Protein AF-A0A9D9G580-F1 (afdb_monomer_lite)

Sequence (124 aa):
MNSKNLFVSLFAIAFVATGCASKVGDRQGWSQDWTLHGDVKSVTLTRYNMYDNVGEEASVITYDFNERGDVVKESGNDNGFPMIWENTYKYDSHGNMIESVQENSYSCSKIQNLYVYDSNGKVI

Secondary structure (DSSP, 8-state):
-------EEEEEEE-----S---------BTTTB---S-EEEEEEEEEE--TTS--EEEEEEEEE-TTS-EEEEEEESTT-S-EEEEEEEE-TTS-EEEEEEEETTTTEEEEEE--B-TTS-B-

Structure (mmCIF, N/CA/C/O backbone):
data_AF-A0A9D9G580-F1
#
_entry.id   AF-A0A9D9G580-F1
#
loop_
_atom_site.group_PDB
_atom_site.id
_atom_site.type_symbol
_atom_site.label_atom_id
_atom_site.label_alt_id
_atom_site.label_comp_id
_atom_site.label_asym_id
_atom_site.label_entity_id
_atom_site.label_seq_id
_atom_site.pdbx_PDB_ins_code
_atom_site.Cartn_x
_atom_site.Cartn_y
_atom_site.Cartn_z
_atom_site.occupancy
_atom_site.B_iso_or_equiv
_atom_site.auth_seq_id
_atom_site.auth_comp_id
_atom_site.auth_asym_id
_atom_site.auth_atom_id
_atom_site.pdbx_PDB_model_num
ATOM 1 N N . MET A 1 1 ? 1.685 22.266 -29.410 1.00 35.91 1 MET A N 1
ATOM 2 C CA . MET A 1 1 ? 0.631 21.471 -28.746 1.00 35.91 1 MET A CA 1
ATOM 3 C C . MET A 1 1 ? 0.374 20.260 -29.624 1.00 35.91 1 MET A C 1
ATOM 5 O O . MET A 1 1 ? -0.183 20.438 -30.692 1.00 35.91 1 MET A O 1
ATOM 9 N N . ASN A 1 2 ? 0.862 19.081 -29.240 1.00 34.44 2 ASN A N 1
ATOM 10 C CA . ASN A 1 2 ? 0.518 17.818 -29.897 1.00 34.44 2 ASN A CA 1
ATOM 11 C C . ASN A 1 2 ? 0.093 16.854 -28.792 1.00 34.44 2 ASN A C 1
ATOM 13 O O . ASN A 1 2 ? 0.877 16.567 -27.887 1.00 34.44 2 ASN A O 1
ATOM 17 N N . SER A 1 3 ? -1.167 16.431 -28.832 1.00 41.75 3 SER A N 1
ATOM 18 C CA . SER A 1 3 ? -1.728 15.421 -27.941 1.00 41.75 3 SER A CA 1
ATOM 19 C C . SER A 1 3 ? -1.030 14.091 -28.219 1.00 41.75 3 SER A C 1
ATOM 21 O O . SER A 1 3 ? -1.204 13.505 -29.287 1.00 41.75 3 SER A O 1
ATOM 2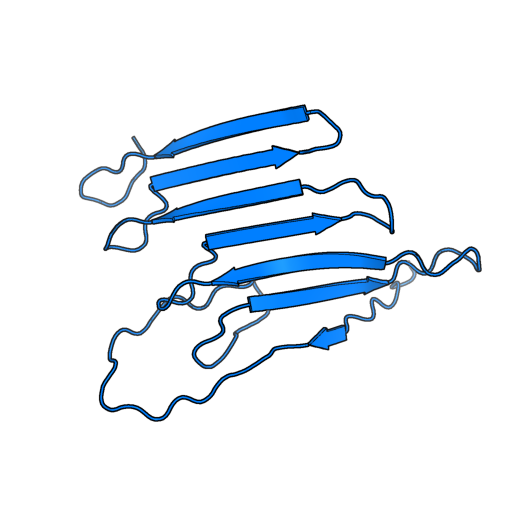3 N N . LYS A 1 4 ? -0.193 13.638 -27.283 1.00 44.47 4 LYS A N 1
ATOM 24 C CA . LYS A 1 4 ? 0.418 12.311 -27.349 1.00 44.47 4 LYS A CA 1
ATOM 25 C C . LYS A 1 4 ? -0.678 11.282 -27.083 1.00 44.47 4 LYS A C 1
ATOM 27 O O . LYS A 1 4 ? -1.277 11.284 -26.011 1.00 44.47 4 LYS A O 1
ATOM 32 N N . ASN A 1 5 ? -0.956 10.448 -28.079 1.00 37.50 5 ASN A N 1
ATOM 33 C CA . ASN A 1 5 ? -1.904 9.348 -27.963 1.00 37.50 5 ASN A CA 1
ATOM 34 C C . ASN A 1 5 ? -1.349 8.321 -26.966 1.00 37.50 5 ASN A C 1
ATOM 36 O O . ASN A 1 5 ? -0.371 7.635 -27.256 1.00 37.50 5 ASN A O 1
ATOM 40 N N . LEU A 1 6 ? -1.961 8.259 -25.785 1.00 41.72 6 LEU A N 1
ATOM 41 C CA . LEU A 1 6 ? -1.699 7.271 -24.745 1.00 41.72 6 LEU A CA 1
ATOM 42 C C . LEU A 1 6 ? -2.569 6.039 -25.030 1.00 41.72 6 LEU A C 1
ATOM 44 O O . LEU A 1 6 ? -3.790 6.117 -24.927 1.00 41.72 6 LEU A O 1
ATOM 48 N N . PHE A 1 7 ? -1.959 4.914 -25.403 1.00 47.22 7 PHE A N 1
ATOM 49 C CA . PHE A 1 7 ? -2.662 3.633 -25.527 1.00 47.22 7 PHE A CA 1
ATOM 50 C C . PHE A 1 7 ? -2.516 2.855 -24.211 1.00 47.22 7 PHE A C 1
ATOM 52 O O . PHE A 1 7 ? -1.403 2.527 -23.802 1.00 47.22 7 PHE A O 1
ATOM 59 N N . VAL A 1 8 ? -3.637 2.582 -23.537 1.00 45.56 8 VAL A N 1
ATOM 60 C CA . VAL A 1 8 ? -3.705 1.795 -22.293 1.00 45.56 8 VAL A CA 1
ATOM 61 C C . VAL A 1 8 ? -4.366 0.458 -22.619 1.00 45.56 8 VAL A C 1
ATOM 63 O O . VAL A 1 8 ? -5.486 0.439 -23.124 1.00 45.56 8 VAL A O 1
ATOM 66 N N . SER A 1 9 ? -3.681 -0.654 -22.348 1.00 43.88 9 SER A N 1
ATOM 67 C CA . SER A 1 9 ? -4.257 -2.003 -22.440 1.00 43.88 9 SER A CA 1
ATOM 68 C C . SER A 1 9 ? -4.630 -2.490 -21.036 1.00 43.88 9 SER A C 1
ATOM 70 O O . SER A 1 9 ? -3.820 -2.373 -20.115 1.00 43.88 9 SER A O 1
ATOM 72 N N . LEU A 1 10 ? -5.858 -2.993 -20.864 1.00 47.31 10 LEU A N 1
ATOM 73 C CA . LEU A 1 10 ? -6.438 -3.409 -19.581 1.00 47.31 10 LEU A CA 1
ATOM 74 C C . LEU A 1 10 ? -6.771 -4.905 -19.623 1.00 47.31 10 LEU A C 1
ATOM 76 O O . LEU A 1 10 ? -7.679 -5.315 -20.345 1.00 47.31 10 LEU A O 1
ATOM 80 N N . PHE A 1 11 ? -6.081 -5.713 -18.818 1.00 51.88 11 PHE A N 1
ATOM 81 C CA . PHE A 1 11 ? -6.470 -7.099 -18.553 1.00 51.88 11 PHE A CA 1
ATOM 82 C C . PHE A 1 11 ? -7.042 -7.187 -17.135 1.00 51.88 11 PHE A C 1
ATOM 84 O O . PHE A 1 11 ? -6.306 -7.115 -16.153 1.00 51.88 11 PHE A O 1
ATOM 91 N N . ALA A 1 12 ? -8.364 -7.332 -17.025 1.00 50.78 12 ALA A N 1
ATOM 92 C CA . ALA A 1 12 ? -9.048 -7.608 -15.763 1.00 50.78 12 ALA A CA 1
ATOM 93 C C . ALA A 1 12 ? -9.446 -9.090 -15.725 1.00 50.78 12 ALA A C 1
ATOM 95 O O . ALA A 1 12 ? -10.175 -9.563 -16.599 1.00 50.78 12 ALA A O 1
ATOM 96 N N . ILE A 1 13 ? -8.968 -9.835 -14.728 1.00 49.59 13 ILE A N 1
ATOM 97 C CA . ILE A 1 13 ? -9.394 -11.221 -14.507 1.00 49.59 13 ILE A CA 1
ATOM 98 C C . ILE A 1 13 ? -10.596 -11.185 -13.560 1.00 49.59 13 ILE A C 1
ATOM 100 O O . ILE A 1 13 ? -10.437 -11.027 -12.352 1.00 49.59 13 ILE A O 1
ATOM 104 N N . ALA A 1 14 ? -11.802 -11.319 -14.113 1.00 45.22 14 ALA A N 1
ATOM 105 C CA . ALA A 1 14 ? -13.033 -11.435 -13.338 1.00 45.22 14 ALA A CA 1
ATOM 106 C C . ALA A 1 14 ? -13.324 -12.914 -13.033 1.00 45.22 14 ALA A C 1
ATOM 108 O O . ALA A 1 14 ? -13.524 -13.712 -13.950 1.00 45.22 14 ALA A O 1
ATOM 109 N N . PHE A 1 15 ? -13.373 -13.286 -11.753 1.00 43.19 15 PHE A N 1
ATOM 110 C CA . PHE A 1 15 ? -13.922 -14.574 -11.332 1.00 43.19 15 PHE A CA 1
ATOM 111 C C . PHE A 1 15 ? -15.383 -14.374 -10.928 1.00 43.19 15 PHE A C 1
ATOM 113 O O . PHE A 1 15 ? -15.670 -13.688 -9.955 1.00 43.19 15 PHE A O 1
ATOM 120 N N . VAL A 1 16 ? -16.314 -14.989 -11.659 1.00 42.47 16 VAL A N 1
ATOM 121 C CA . VAL A 1 16 ? -17.722 -15.055 -11.243 1.00 42.47 16 VAL A CA 1
ATOM 122 C C . VAL A 1 16 ? -17.893 -16.297 -10.377 1.00 42.47 16 VAL A C 1
ATOM 124 O O . VAL A 1 16 ? -18.017 -17.407 -10.892 1.00 42.47 16 VAL A O 1
ATOM 127 N N . ALA A 1 17 ? -17.886 -16.125 -9.058 1.00 42.38 17 ALA A N 1
ATOM 128 C CA . ALA A 1 17 ? -18.319 -17.164 -8.134 1.00 42.38 17 ALA A CA 1
ATOM 129 C C . ALA A 1 17 ? -19.790 -16.914 -7.771 1.00 42.38 17 ALA A C 1
ATOM 131 O O . ALA A 1 17 ? -20.109 -16.028 -6.986 1.00 42.38 17 ALA A O 1
ATOM 132 N N . THR A 1 18 ? -20.716 -17.684 -8.347 1.00 54.69 18 THR A N 1
ATOM 133 C CA . THR A 1 18 ? -22.114 -17.681 -7.896 1.00 54.69 18 THR A CA 1
ATOM 134 C C . THR A 1 18 ? -22.220 -18.431 -6.568 1.00 54.69 18 THR A C 1
ATOM 136 O O . THR A 1 18 ? -22.242 -19.662 -6.550 1.00 54.69 18 THR A O 1
ATOM 139 N N . GLY A 1 19 ? -22.291 -17.687 -5.465 1.00 43.19 19 GLY A N 1
ATOM 140 C CA . GLY A 1 19 ? -22.562 -18.182 -4.115 1.00 43.19 19 GLY A CA 1
ATOM 141 C C . GLY A 1 19 ? -23.465 -17.202 -3.364 1.00 43.19 19 GLY A C 1
ATOM 142 O O . GLY A 1 19 ? -23.269 -15.996 -3.431 1.00 43.19 19 GLY A O 1
ATOM 143 N N . CYS A 1 20 ? -24.511 -17.722 -2.722 1.00 41.59 20 CYS A N 1
ATOM 144 C CA . CYS A 1 20 ? -25.634 -16.969 -2.161 1.00 41.59 20 CYS A CA 1
ATOM 145 C C . CYS A 1 20 ? -25.242 -15.875 -1.143 1.00 41.59 20 CYS A C 1
ATOM 147 O O . CYS A 1 20 ? -24.584 -16.157 -0.148 1.00 41.59 20 CYS A O 1
ATOM 149 N N . ALA A 1 21 ? -25.814 -14.686 -1.368 1.00 52.84 21 ALA A N 1
ATOM 150 C CA . ALA A 1 21 ? -25.968 -13.532 -0.476 1.00 52.84 21 ALA A CA 1
ATOM 151 C C . ALA A 1 21 ? -24.689 -12.864 0.073 1.00 52.84 21 ALA A C 1
ATOM 153 O O . ALA A 1 21 ? -24.298 -13.090 1.213 1.00 52.84 21 ALA A O 1
ATOM 154 N N . SER A 1 22 ? -24.157 -11.884 -0.663 1.00 41.28 22 SER A N 1
ATOM 155 C CA . SER A 1 22 ? -23.287 -10.838 -0.109 1.00 41.28 22 SER A CA 1
ATOM 156 C C . SER A 1 22 ? -23.904 -9.456 -0.361 1.00 41.28 22 SER A C 1
ATOM 158 O O . SER A 1 22 ? -23.933 -8.943 -1.475 1.00 41.28 22 SER A O 1
ATOM 160 N N . LYS A 1 23 ? -24.453 -8.840 0.691 1.00 53.72 23 LYS A N 1
ATOM 161 C CA . LYS A 1 23 ? -24.750 -7.401 0.709 1.00 53.72 23 LYS A CA 1
ATOM 162 C C . LYS A 1 23 ? -23.751 -6.702 1.626 1.00 53.72 23 LYS A C 1
ATOM 164 O O . LYS A 1 23 ? -23.976 -6.651 2.829 1.00 53.72 23 LYS A O 1
ATOM 169 N N . VAL A 1 24 ? -22.720 -6.114 1.023 1.00 43.75 24 VAL A N 1
ATOM 170 C CA . VAL A 1 24 ? -22.125 -4.827 1.418 1.00 43.75 24 VAL A CA 1
ATOM 171 C C . VAL A 1 24 ? -21.809 -4.101 0.106 1.00 43.75 24 VAL A C 1
ATOM 173 O O . VAL A 1 24 ? -21.089 -4.642 -0.722 1.00 43.75 24 VAL A O 1
ATOM 176 N N . GLY A 1 25 ? -22.412 -2.934 -0.126 1.00 55.09 25 GLY A N 1
ATOM 177 C CA . GLY A 1 25 ? -22.117 -2.076 -1.281 1.00 55.09 25 GLY A CA 1
ATOM 178 C C . GLY A 1 25 ? -21.342 -0.825 -0.850 1.00 55.09 25 GLY A C 1
ATOM 179 O 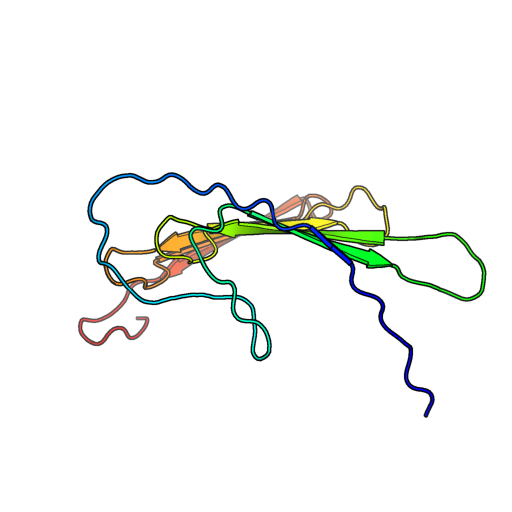O . GLY A 1 25 ? -21.612 -0.317 0.237 1.00 55.09 25 GLY A O 1
ATOM 180 N N . ASP A 1 26 ? -20.437 -0.370 -1.731 1.00 54.12 26 ASP A N 1
ATOM 181 C CA . ASP A 1 26 ? -19.466 0.756 -1.676 1.00 54.12 26 ASP A CA 1
ATOM 182 C C . ASP A 1 26 ? -18.196 0.509 -0.808 1.00 54.12 26 ASP A C 1
ATOM 184 O O . ASP A 1 26 ? -18.291 0.180 0.375 1.00 54.12 26 ASP A O 1
ATOM 188 N N . ARG A 1 27 ? -16.943 0.617 -1.306 1.00 52.44 27 ARG A N 1
ATOM 189 C CA . ARG A 1 27 ? -16.322 1.483 -2.338 1.00 52.44 27 ARG A CA 1
ATOM 190 C C . ARG A 1 27 ? -15.754 0.710 -3.542 1.00 52.44 27 ARG A C 1
ATOM 192 O O . ARG A 1 27 ? -15.044 -0.268 -3.379 1.00 52.44 27 ARG A O 1
ATOM 199 N N . GLN A 1 28 ? -15.929 1.250 -4.748 1.00 56.56 28 GLN A N 1
ATOM 200 C CA . GLN A 1 28 ? -15.194 0.820 -5.945 1.00 56.56 28 GLN A CA 1
ATOM 201 C C . GLN A 1 28 ? -14.165 1.891 -6.293 1.00 56.56 28 GLN A C 1
ATOM 203 O O . GLN A 1 28 ? -14.543 3.003 -6.656 1.00 56.56 28 GLN A O 1
ATOM 208 N N . GLY A 1 29 ? -12.874 1.612 -6.129 1.00 47.53 29 GLY A N 1
ATOM 209 C CA . GLY A 1 29 ? -11.846 2.627 -6.345 1.00 47.53 29 GLY A CA 1
ATOM 210 C C . GLY A 1 29 ? -10.871 2.302 -7.466 1.00 47.53 29 GLY A C 1
ATOM 211 O O . GLY A 1 29 ? -9.987 1.485 -7.255 1.00 47.53 29 GLY A O 1
ATOM 212 N N . TRP A 1 30 ? -10.924 3.059 -8.574 1.00 47.31 30 TRP A N 1
ATOM 213 C CA . TRP A 1 30 ? -9.708 3.501 -9.271 1.00 47.31 30 TRP A CA 1
ATOM 214 C C . TRP A 1 30 ? -9.854 4.871 -9.979 1.00 47.31 30 TRP A C 1
ATOM 216 O O . TRP A 1 30 ? -10.222 4.941 -11.143 1.00 47.31 30 TRP A O 1
ATOM 226 N N . SER A 1 31 ? -9.428 5.961 -9.315 1.00 51.34 31 SER A N 1
ATOM 227 C CA . SER A 1 31 ? -9.281 7.346 -9.844 1.00 51.34 31 SER A CA 1
ATOM 228 C C . SER A 1 31 ? -10.531 7.973 -10.511 1.00 51.34 31 SER A C 1
ATOM 230 O O . SER A 1 31 ? -11.533 7.304 -10.713 1.00 51.34 31 SER A O 1
ATOM 232 N N . GLN A 1 32 ? -10.517 9.287 -10.784 1.00 50.00 32 GLN A N 1
ATOM 233 C CA . GLN A 1 32 ? -11.711 10.098 -11.123 1.00 50.00 32 GLN A CA 1
ATOM 234 C C . GLN A 1 32 ? -12.542 9.624 -12.338 1.00 50.00 32 GLN A C 1
ATOM 236 O O . GLN A 1 32 ? -13.684 10.060 -12.459 1.00 50.00 32 GLN A O 1
ATOM 241 N N . ASP A 1 33 ? -12.033 8.708 -13.170 1.00 52.56 33 ASP A N 1
ATOM 242 C CA . ASP A 1 33 ? -12.635 8.391 -14.473 1.00 52.56 33 ASP A CA 1
ATOM 243 C C . ASP A 1 33 ? -13.036 6.914 -14.688 1.00 52.56 33 ASP A C 1
ATOM 245 O O . ASP A 1 33 ? -13.669 6.615 -15.702 1.00 52.56 33 ASP A O 1
ATOM 249 N N . TRP A 1 34 ? -12.723 5.979 -13.773 1.00 60.41 34 TRP A N 1
ATOM 250 C CA . TRP A 1 34 ? -12.993 4.542 -13.982 1.00 60.41 34 TRP A CA 1
ATOM 251 C C . TRP A 1 34 ? -13.775 3.900 -12.831 1.00 60.41 34 TRP A C 1
ATOM 253 O O . TRP A 1 34 ? -13.430 4.028 -11.659 1.00 60.41 34 TRP A O 1
ATOM 263 N N . THR A 1 35 ? -14.825 3.150 -13.175 1.00 68.88 35 THR A N 1
ATOM 264 C CA . THR A 1 35 ? -15.592 2.311 -12.241 1.00 68.88 35 THR A CA 1
ATOM 265 C C . THR A 1 35 ? -15.403 0.843 -12.618 1.00 68.88 35 THR A C 1
ATOM 267 O O . THR A 1 35 ? -15.649 0.458 -13.760 1.00 68.88 35 THR A O 1
ATOM 270 N N . LEU A 1 36 ? -14.943 0.023 -11.669 1.00 74.50 36 LEU A N 1
ATOM 271 C CA . LEU A 1 36 ? -14.756 -1.418 -11.849 1.00 74.50 36 LEU A CA 1
ATOM 272 C C . LEU A 1 36 ? -15.968 -2.167 -11.296 1.00 74.50 36 LEU A C 1
ATOM 274 O O . LEU A 1 36 ? -16.238 -2.091 -10.105 1.00 74.50 36 LEU A O 1
ATOM 278 N N . HIS A 1 37 ? -16.677 -2.917 -12.136 1.00 73.19 37 HIS A N 1
ATOM 279 C CA . HIS A 1 37 ? -17.852 -3.678 -11.710 1.00 73.19 37 HIS A CA 1
ATOM 280 C C . HIS A 1 37 ? -17.509 -5.126 -11.324 1.00 73.19 37 HIS A C 1
ATOM 282 O O . HIS A 1 37 ? -16.740 -5.791 -12.016 1.00 73.19 37 HIS A O 1
ATOM 288 N N . GLY A 1 38 ? -18.163 -5.629 -10.271 1.00 76.62 38 GLY A N 1
ATOM 289 C CA . GLY A 1 38 ? -17.994 -6.992 -9.753 1.00 76.62 38 GLY A CA 1
ATOM 290 C C . GLY A 1 38 ? -16.876 -7.127 -8.715 1.00 76.62 38 GLY A C 1
ATOM 291 O O . GLY A 1 38 ? -16.236 -6.144 -8.343 1.00 76.62 38 GLY A O 1
ATOM 292 N N . ASP A 1 39 ? -16.653 -8.359 -8.258 1.00 81.38 39 ASP A N 1
ATOM 293 C CA . ASP A 1 39 ? -15.622 -8.689 -7.270 1.00 81.38 39 ASP A CA 1
ATOM 294 C C . ASP A 1 39 ? -14.258 -8.796 -7.970 1.00 81.38 39 ASP A C 1
ATOM 296 O O . ASP A 1 39 ? -13.822 -9.862 -8.417 1.00 81.38 39 ASP A O 1
ATOM 300 N N . VAL A 1 40 ? -13.598 -7.651 -8.141 1.00 83.50 40 VAL A N 1
ATOM 301 C CA . VAL A 1 40 ? -12.283 -7.572 -8.782 1.00 83.50 40 VAL A CA 1
ATOM 302 C C . VAL A 1 40 ? -11.203 -7.833 -7.747 1.00 83.50 40 VAL A C 1
ATOM 304 O O . VAL A 1 40 ? -11.087 -7.098 -6.779 1.00 83.50 40 VAL A O 1
ATOM 307 N N . LYS A 1 41 ? -10.378 -8.859 -7.964 1.00 87.69 41 LYS A N 1
ATOM 308 C CA . LYS A 1 41 ? -9.255 -9.170 -7.068 1.00 87.69 41 LYS A CA 1
ATOM 309 C C . LYS A 1 41 ? -8.007 -8.354 -7.384 1.00 87.69 41 LYS A C 1
ATOM 311 O O . LYS A 1 41 ? -7.299 -7.943 -6.471 1.00 87.69 41 LYS A O 1
ATOM 316 N N . SER A 1 42 ? -7.707 -8.184 -8.669 1.00 88.56 42 SER A N 1
ATOM 317 C CA . SER A 1 42 ? -6.481 -7.537 -9.122 1.00 88.56 42 SER A CA 1
ATOM 318 C C . SER A 1 42 ? -6.649 -6.947 -10.517 1.00 88.56 42 SER A C 1
ATOM 320 O O . SER A 1 42 ? -7.391 -7.493 -11.341 1.00 88.56 42 SER A O 1
ATOM 322 N N . VAL A 1 43 ? -5.955 -5.845 -10.783 1.00 87.75 43 VAL A N 1
ATOM 323 C CA . VAL A 1 43 ? -5.875 -5.213 -12.100 1.00 87.75 43 VAL A CA 1
ATOM 324 C C . VAL A 1 43 ? -4.431 -4.852 -12.410 1.00 87.75 43 VAL A C 1
ATOM 326 O O . VAL A 1 43 ? -3.784 -4.164 -11.624 1.00 87.75 43 VAL A O 1
ATOM 329 N N . THR A 1 44 ? -3.956 -5.250 -13.591 1.00 88.94 44 THR A N 1
ATOM 330 C CA . THR A 1 44 ? -2.632 -4.882 -14.104 1.00 88.94 44 THR A CA 1
ATOM 331 C C . THR A 1 44 ? -2.766 -3.955 -15.308 1.00 88.94 44 THR A C 1
ATOM 333 O O . THR A 1 44 ? -3.452 -4.271 -16.282 1.00 88.94 44 THR A O 1
ATOM 336 N N . LEU A 1 45 ? -2.079 -2.814 -15.248 1.00 85.94 45 LEU A N 1
ATOM 337 C CA . LEU A 1 45 ? -1.944 -1.848 -16.331 1.00 85.94 45 LEU A CA 1
ATOM 338 C C . LEU A 1 45 ? -0.540 -1.866 -16.887 1.00 85.94 45 LEU A C 1
ATOM 340 O O . LEU A 1 45 ? 0.425 -1.670 -16.156 1.00 85.94 45 LEU A O 1
ATOM 344 N N . THR A 1 46 ? -0.459 -1.987 -18.203 1.00 84.62 46 THR A N 1
ATOM 345 C CA . THR A 1 46 ? 0.776 -1.810 -18.956 1.00 84.62 46 THR A CA 1
ATOM 346 C C . THR A 1 46 ? 0.669 -0.509 -19.739 1.00 84.62 46 THR A C 1
ATOM 348 O O . THR A 1 46 ? -0.224 -0.348 -20.574 1.00 84.62 46 THR A O 1
ATOM 351 N N . ARG A 1 47 ? 1.557 0.443 -19.452 1.00 77.88 47 ARG A N 1
ATOM 352 C CA . ARG A 1 47 ? 1.658 1.710 -20.181 1.00 77.88 47 ARG A CA 1
ATOM 353 C C . ARG A 1 47 ? 2.897 1.668 -21.053 1.00 77.88 47 ARG A C 1
ATOM 355 O O . ARG A 1 47 ? 4.006 1.555 -20.544 1.00 77.88 47 ARG A O 1
ATOM 362 N N . TYR A 1 48 ? 2.694 1.781 -22.355 1.00 77.62 48 TYR A N 1
ATOM 363 C CA . TYR A 1 48 ? 3.774 1.788 -23.331 1.00 77.62 48 TYR A CA 1
ATOM 364 C C . TYR A 1 48 ? 4.266 3.217 -23.547 1.00 77.62 48 TYR A C 1
ATOM 366 O O . TYR A 1 48 ? 3.497 4.094 -23.950 1.00 77.62 48 TYR A O 1
ATOM 374 N N . ASN A 1 49 ? 5.551 3.449 -23.295 1.00 70.38 49 ASN A N 1
ATOM 375 C CA . ASN A 1 49 ? 6.214 4.702 -23.612 1.00 70.38 49 ASN A CA 1
ATOM 376 C C . ASN A 1 49 ? 6.843 4.602 -25.001 1.00 70.38 49 ASN A C 1
ATOM 378 O O . ASN A 1 49 ? 7.888 3.993 -25.195 1.00 70.38 49 ASN A O 1
ATOM 382 N N . MET A 1 50 ? 6.191 5.225 -25.980 1.00 66.62 50 MET A N 1
ATOM 383 C CA . MET A 1 50 ? 6.711 5.340 -27.340 1.00 66.62 50 MET A CA 1
ATOM 384 C C . MET A 1 50 ? 7.565 6.613 -27.441 1.00 66.62 50 MET A C 1
ATOM 386 O O . MET A 1 50 ? 7.048 7.685 -27.761 1.00 66.62 50 MET A O 1
ATOM 390 N N . TYR A 1 51 ? 8.859 6.518 -27.128 1.00 62.28 51 TYR A N 1
ATOM 391 C CA . TYR A 1 51 ? 9.832 7.567 -27.456 1.00 62.28 51 TYR A CA 1
ATOM 392 C C . TYR A 1 51 ? 10.497 7.254 -28.805 1.00 62.28 51 TYR A C 1
ATOM 394 O O . TYR A 1 51 ? 11.052 6.175 -28.980 1.00 62.28 51 TYR A O 1
ATOM 402 N N . ASP A 1 52 ? 10.393 8.197 -29.749 1.00 53.78 52 ASP A N 1
ATOM 403 C CA . ASP A 1 52 ? 11.015 8.302 -31.086 1.00 53.78 52 ASP A CA 1
ATOM 404 C C . ASP A 1 52 ? 11.894 7.121 -31.578 1.00 53.78 52 ASP A C 1
ATOM 406 O O . ASP A 1 52 ? 13.062 7.293 -31.925 1.00 53.78 52 ASP A O 1
ATOM 410 N N . ASN A 1 53 ? 11.294 5.932 -31.726 1.00 55.66 53 ASN A N 1
ATOM 411 C CA . ASN A 1 53 ? 11.880 4.718 -32.319 1.00 55.66 53 ASN A CA 1
ATOM 412 C C . ASN A 1 53 ? 13.005 4.018 -31.526 1.00 55.66 53 ASN A C 1
ATOM 414 O O . ASN A 1 53 ? 13.767 3.249 -32.115 1.00 55.66 53 ASN A O 1
ATOM 418 N N . VAL A 1 54 ? 13.105 4.218 -30.208 1.00 54.72 54 VAL A N 1
ATOM 419 C CA . VAL A 1 54 ? 14.079 3.508 -29.357 1.00 54.72 54 VAL A CA 1
ATOM 420 C C . VAL A 1 54 ? 13.341 2.641 -28.338 1.00 54.72 54 VAL A C 1
ATOM 422 O O . VAL A 1 54 ? 13.104 3.075 -27.223 1.00 54.72 54 VAL A O 1
ATOM 425 N N . GLY A 1 55 ? 12.999 1.411 -28.737 1.00 57.50 55 GLY A N 1
ATOM 426 C CA . GLY A 1 55 ? 12.522 0.347 -27.841 1.00 57.50 55 GLY A CA 1
ATOM 427 C C . GLY A 1 55 ? 11.130 0.553 -27.223 1.00 57.50 55 GLY A C 1
ATOM 428 O O . GLY A 1 55 ? 10.718 1.656 -26.885 1.00 57.50 55 GLY A O 1
ATOM 429 N N . GLU A 1 56 ? 10.377 -0.536 -27.064 1.00 63.84 56 GLU A N 1
ATOM 430 C CA . GLU A 1 56 ? 9.139 -0.524 -26.278 1.00 63.84 56 GLU A CA 1
ATOM 431 C C . GLU A 1 56 ? 9.491 -0.616 -24.788 1.00 63.84 56 GLU A C 1
ATOM 433 O O . GLU A 1 56 ? 9.702 -1.704 -24.256 1.00 63.84 56 GLU A O 1
ATOM 438 N N . GLU A 1 57 ? 9.567 0.522 -24.098 1.00 67.62 57 GLU A N 1
ATOM 439 C CA . GLU A 1 57 ? 9.611 0.533 -22.635 1.00 67.62 57 GLU A CA 1
ATOM 440 C C . GLU A 1 57 ? 8.182 0.578 -22.094 1.00 67.62 57 GLU A C 1
ATOM 442 O O . GLU A 1 57 ? 7.422 1.514 -22.356 1.00 67.62 57 GLU A O 1
ATOM 447 N N . ALA A 1 58 ? 7.806 -0.448 -21.333 1.00 76.81 58 ALA A N 1
ATOM 448 C CA . ALA A 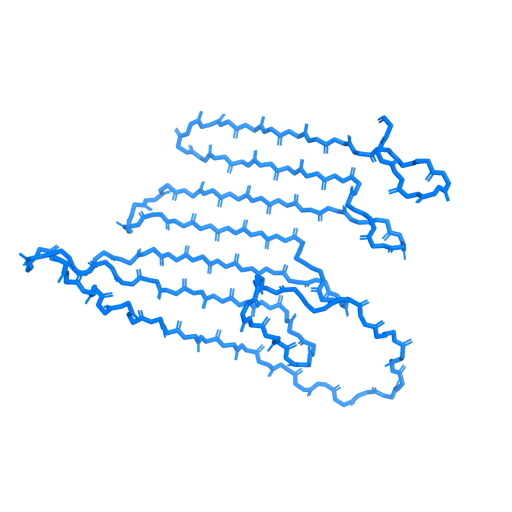1 58 ? 6.523 -0.498 -20.655 1.00 76.81 58 ALA A CA 1
ATOM 449 C C . ALA A 1 58 ? 6.706 -0.272 -19.151 1.00 76.81 58 ALA A C 1
ATOM 451 O O . ALA A 1 58 ? 7.562 -0.904 -18.530 1.00 76.81 58 ALA A O 1
ATOM 452 N N . SER A 1 59 ? 5.890 0.600 -18.559 1.00 82.25 59 SER A N 1
ATOM 453 C CA . SER A 1 59 ? 5.660 0.577 -17.114 1.00 82.25 59 SER A CA 1
ATOM 454 C C . SER A 1 59 ? 4.475 -0.324 -16.810 1.00 82.25 59 SER A C 1
ATOM 456 O O . SER A 1 59 ? 3.451 -0.296 -17.502 1.00 82.25 59 SER A O 1
ATOM 458 N N . VAL A 1 60 ? 4.625 -1.154 -15.786 1.00 86.12 60 VAL A N 1
ATOM 459 C CA . VAL A 1 60 ? 3.574 -2.045 -15.305 1.00 86.12 60 VAL A CA 1
ATOM 460 C C . VAL A 1 60 ? 3.173 -1.594 -13.918 1.00 86.12 60 VAL A C 1
ATOM 462 O O . VAL A 1 60 ? 4.030 -1.401 -13.063 1.00 86.12 60 VAL A O 1
ATOM 465 N N . ILE A 1 61 ? 1.872 -1.450 -13.688 1.00 87.00 61 ILE A N 1
ATOM 466 C CA . ILE A 1 61 ? 1.316 -1.191 -12.363 1.00 87.00 61 ILE A CA 1
ATOM 467 C C . ILE A 1 61 ? 0.234 -2.221 -12.082 1.00 87.00 61 ILE A C 1
ATOM 469 O O . ILE A 1 61 ? -0.633 -2.444 -12.921 1.00 87.00 61 ILE A O 1
ATOM 473 N N . THR A 1 62 ? 0.277 -2.836 -10.908 1.00 90.12 62 THR A N 1
ATOM 474 C CA . THR A 1 62 ? -0.733 -3.779 -10.430 1.00 90.12 62 THR A CA 1
ATOM 475 C C . THR A 1 62 ? -1.386 -3.246 -9.166 1.00 90.12 62 THR A C 1
ATOM 477 O O . THR A 1 62 ? -0.690 -2.762 -8.276 1.00 90.12 62 THR A O 1
ATOM 480 N N . TYR A 1 63 ? -2.707 -3.369 -9.095 1.00 90.50 63 TYR A N 1
ATOM 481 C CA . TYR A 1 63 ? -3.536 -3.034 -7.943 1.00 90.50 63 TYR A CA 1
ATOM 482 C C . TYR A 1 63 ? -4.242 -4.293 -7.471 1.00 90.50 63 TYR A C 1
ATOM 484 O O . TYR A 1 63 ? -4.917 -4.928 -8.276 1.00 90.50 63 TYR A O 1
ATOM 492 N N . ASP A 1 64 ? -4.129 -4.621 -6.189 1.00 92.19 64 ASP A N 1
ATOM 493 C CA . ASP A 1 64 ? -4.891 -5.692 -5.555 1.00 92.19 64 ASP A CA 1
ATOM 494 C C . ASP A 1 64 ? -5.948 -5.100 -4.626 1.00 92.19 64 ASP A C 1
ATOM 496 O O . ASP A 1 64 ? -5.685 -4.140 -3.893 1.00 92.19 64 ASP A O 1
ATOM 500 N N . PHE A 1 65 ? -7.132 -5.705 -4.625 1.00 88.44 65 PHE A N 1
ATOM 501 C CA . PHE A 1 65 ? -8.300 -5.218 -3.900 1.00 88.44 65 PHE A CA 1
ATOM 502 C C . PHE A 1 65 ? -8.753 -6.219 -2.836 1.00 88.44 65 PHE A C 1
ATOM 504 O O . PHE A 1 65 ? -8.599 -7.434 -2.986 1.00 88.44 65 PHE A O 1
ATOM 511 N N . ASN A 1 66 ? -9.336 -5.708 -1.752 1.00 89.38 66 ASN A N 1
ATOM 512 C CA . ASN A 1 66 ? -10.0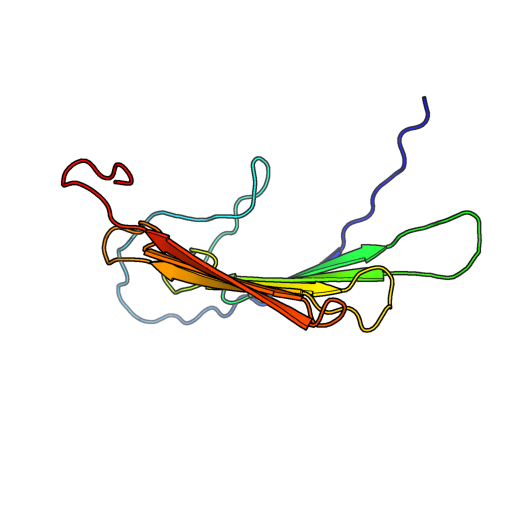82 -6.534 -0.804 1.00 89.38 66 ASN A CA 1
ATOM 513 C C . ASN A 1 66 ? -11.514 -6.816 -1.301 1.00 89.38 66 ASN A C 1
ATOM 515 O O . ASN A 1 66 ? -11.966 -6.267 -2.301 1.00 89.38 66 ASN A O 1
ATOM 519 N N . GLU A 1 67 ? -12.262 -7.629 -0.551 1.00 87.31 67 GLU A N 1
ATOM 520 C CA . GLU A 1 67 ? -13.667 -7.969 -0.850 1.00 87.31 67 GLU A CA 1
ATOM 521 C C . GLU A 1 67 ? -14.615 -6.756 -0.858 1.00 87.31 67 GLU A C 1
ATOM 523 O O . GLU A 1 67 ? -15.709 -6.833 -1.405 1.00 87.31 67 GLU A O 1
ATOM 528 N N . ARG A 1 68 ? -14.211 -5.631 -0.253 1.00 83.25 68 ARG A N 1
ATOM 529 C CA . ARG A 1 68 ? -14.973 -4.375 -0.272 1.00 83.25 68 ARG A CA 1
ATOM 530 C C . ARG A 1 68 ? -14.650 -3.498 -1.482 1.00 83.25 68 ARG A C 1
ATOM 532 O O . ARG A 1 68 ? -15.337 -2.498 -1.656 1.00 83.25 68 ARG A O 1
ATOM 539 N N . GLY A 1 69 ? -13.638 -3.853 -2.279 1.00 84.50 69 GLY A N 1
ATOM 540 C CA . GLY A 1 69 ? -13.159 -3.075 -3.423 1.00 84.50 69 GLY A CA 1
ATOM 541 C C . GLY A 1 69 ? -12.146 -1.975 -3.081 1.00 84.50 69 GLY A C 1
ATOM 542 O O . GLY A 1 69 ? -11.822 -1.162 -3.949 1.00 84.50 69 GLY A O 1
ATOM 543 N N . ASP A 1 70 ? -11.619 -1.934 -1.851 1.00 87.06 70 ASP A N 1
ATOM 544 C CA . ASP A 1 70 ? -10.522 -1.025 -1.496 1.00 87.06 70 ASP A CA 1
ATOM 545 C C . ASP A 1 70 ? -9.175 -1.614 -1.945 1.00 87.06 70 ASP A C 1
ATOM 547 O O . ASP A 1 70 ? -8.929 -2.813 -1.780 1.00 87.06 70 ASP A O 1
ATOM 551 N N . VAL A 1 71 ? -8.275 -0.768 -2.455 1.00 91.56 71 VAL A N 1
ATOM 552 C CA . VAL A 1 71 ? -6.900 -1.162 -2.803 1.00 91.56 71 VAL A CA 1
ATOM 553 C C . VAL A 1 71 ? -6.144 -1.533 -1.531 1.00 91.56 71 VAL A C 1
ATOM 555 O O . VAL A 1 71 ? -5.959 -0.697 -0.657 1.00 91.56 71 VAL A O 1
ATOM 558 N N . VAL A 1 72 ? -5.663 -2.768 -1.427 1.00 95.25 72 VAL A N 1
ATOM 559 C CA . VAL A 1 72 ? -4.828 -3.232 -0.301 1.00 95.25 72 VAL A CA 1
ATOM 560 C C . VAL A 1 72 ? -3.350 -3.277 -0.644 1.00 95.25 72 VAL A C 1
ATOM 562 O O . VAL A 1 72 ? -2.505 -3.289 0.253 1.00 95.25 72 VAL A O 1
ATOM 565 N N . LYS A 1 73 ? -3.036 -3.286 -1.939 1.00 95.44 73 LYS A N 1
ATOM 566 C CA . LYS A 1 73 ? -1.675 -3.240 -2.445 1.00 95.44 73 LYS A CA 1
ATOM 567 C C . LYS A 1 73 ? -1.648 -2.579 -3.812 1.00 95.44 73 LYS A C 1
ATOM 569 O O . LYS A 1 73 ? -2.492 -2.863 -4.657 1.00 95.44 73 LYS A O 1
ATOM 574 N N . GLU A 1 74 ? -0.647 -1.746 -4.035 1.00 92.62 74 GLU A N 1
ATOM 575 C CA . GLU A 1 74 ? -0.237 -1.337 -5.372 1.00 92.62 74 GLU A CA 1
ATOM 576 C C . GLU A 1 74 ? 1.256 -1.596 -5.541 1.00 92.62 74 GLU A C 1
ATOM 578 O O . GLU A 1 74 ? 2.041 -1.464 -4.605 1.00 92.62 74 GLU A O 1
ATOM 583 N N . SER A 1 75 ? 1.657 -2.010 -6.731 1.00 91.81 75 SER A N 1
ATOM 584 C CA . SER A 1 75 ? 3.067 -2.207 -7.050 1.00 91.81 75 SER A CA 1
ATOM 585 C C . SER A 1 75 ? 3.317 -1.874 -8.499 1.00 91.81 75 SER A C 1
ATOM 587 O O . SER A 1 75 ? 2.429 -2.033 -9.339 1.00 91.81 75 SER A O 1
ATOM 589 N N . GLY A 1 76 ? 4.525 -1.438 -8.814 1.00 89.75 76 GLY A N 1
ATOM 590 C CA . GLY A 1 76 ? 4.853 -1.159 -10.193 1.00 89.75 76 GLY A CA 1
ATOM 591 C C . GLY A 1 76 ? 6.331 -1.072 -10.467 1.00 89.75 76 GLY A C 1
ATOM 592 O O . GLY A 1 76 ? 7.160 -1.036 -9.559 1.00 89.75 76 GLY A O 1
ATOM 593 N N . ASN A 1 77 ? 6.628 -1.048 -11.758 1.00 86.62 77 ASN A N 1
ATOM 594 C CA . ASN A 1 77 ? 7.945 -0.768 -12.286 1.00 86.62 77 ASN A CA 1
ATOM 595 C C . ASN A 1 77 ? 7.881 0.371 -13.298 1.00 86.62 77 ASN A C 1
ATOM 597 O O . ASN A 1 77 ? 6.862 0.598 -13.954 1.00 86.62 77 ASN A O 1
ATOM 601 N N . ASP A 1 78 ? 8.993 1.083 -13.419 1.00 76.44 78 ASP A N 1
ATOM 602 C CA . ASP A 1 78 ? 9.144 2.120 -14.427 1.00 76.44 78 ASP A CA 1
ATOM 603 C C . ASP A 1 78 ? 9.942 1.567 -15.602 1.00 76.44 78 ASP A C 1
ATOM 605 O O . ASP A 1 78 ? 11.052 1.074 -15.425 1.00 76.44 78 ASP A O 1
ATOM 609 N N . ASN A 1 79 ? 9.386 1.696 -16.809 1.00 70.88 79 ASN A N 1
ATOM 610 C CA . ASN A 1 79 ? 10.119 1.628 -18.076 1.00 70.88 79 ASN A CA 1
ATOM 611 C C . ASN A 1 79 ? 11.024 0.395 -18.258 1.00 70.88 79 ASN A C 1
ATOM 613 O O . ASN A 1 79 ? 12.153 0.508 -18.722 1.00 70.88 79 ASN A O 1
ATOM 617 N N . GLY A 1 80 ? 10.558 -0.793 -17.866 1.00 62.16 80 GLY A N 1
ATOM 618 C CA . GLY A 1 80 ? 11.352 -2.023 -17.968 1.00 62.16 80 GLY A CA 1
ATOM 619 C C . GLY A 1 80 ? 12.567 -2.098 -17.029 1.00 62.16 80 GLY A C 1
ATOM 620 O O . GLY A 1 80 ? 13.304 -3.085 -17.073 1.00 62.16 80 GLY A O 1
ATOM 621 N N . PHE A 1 81 ? 12.774 -1.112 -16.151 1.00 66.81 81 PHE A N 1
ATOM 622 C CA . PHE A 1 81 ? 13.768 -1.199 -15.089 1.00 66.81 81 PHE A CA 1
ATOM 623 C C . PHE A 1 81 ? 13.270 -2.131 -13.974 1.00 66.81 81 PHE A C 1
ATOM 625 O O . PHE A 1 81 ? 12.082 -2.146 -13.653 1.00 66.81 81 PHE A O 1
ATOM 632 N N . PRO A 1 82 ? 14.170 -2.866 -13.296 1.00 65.44 82 PRO A N 1
ATOM 633 C CA . PRO A 1 82 ? 13.825 -3.694 -12.139 1.00 65.44 82 PRO A CA 1
ATOM 634 C C . PRO A 1 82 ? 13.496 -2.867 -10.883 1.00 65.44 82 PRO A C 1
ATOM 636 O O . PRO A 1 82 ? 13.354 -3.437 -9.802 1.00 65.44 82 PRO A O 1
ATOM 639 N N . MET A 1 83 ? 13.418 -1.533 -10.994 1.00 68.44 83 MET A N 1
ATOM 640 C CA . MET A 1 83 ? 12.951 -0.679 -9.909 1.00 68.44 83 MET A CA 1
ATOM 641 C C . MET A 1 83 ? 11.499 -1.035 -9.625 1.00 68.44 83 MET A C 1
ATOM 643 O O . MET A 1 83 ? 10.638 -0.853 -10.479 1.00 68.44 83 MET A O 1
ATOM 647 N N . ILE A 1 84 ? 11.261 -1.557 -8.426 1.00 80.94 84 ILE A N 1
ATOM 648 C CA . ILE A 1 84 ? 9.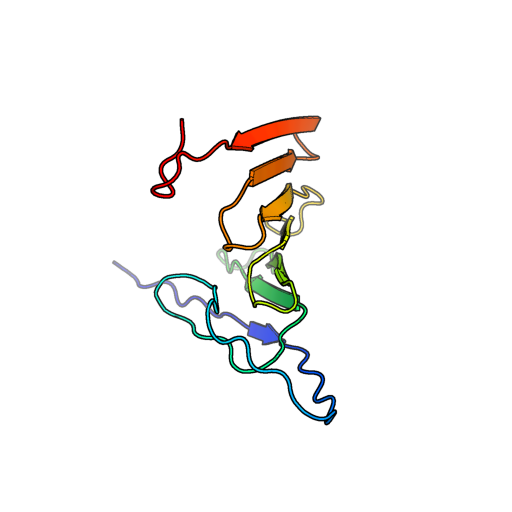942 -1.967 -7.970 1.00 80.94 84 ILE A CA 1
ATOM 649 C C . ILE A 1 84 ? 9.610 -1.101 -6.767 1.00 80.94 84 ILE A C 1
ATOM 651 O O . ILE A 1 84 ? 10.352 -1.067 -5.780 1.00 80.94 84 ILE A O 1
ATOM 655 N N . TRP A 1 85 ? 8.501 -0.386 -6.866 1.00 90.00 85 TRP A N 1
ATOM 656 C CA . TRP A 1 85 ? 7.846 0.176 -5.700 1.00 90.00 85 TRP A CA 1
ATOM 657 C C . TRP A 1 85 ? 6.668 -0.717 -5.324 1.00 90.00 85 TRP A C 1
ATOM 659 O O . TRP A 1 85 ? 6.027 -1.327 -6.183 1.00 90.00 85 TRP A O 1
ATOM 669 N N . GLU A 1 86 ? 6.412 -0.812 -4.029 1.00 94.12 86 GLU A N 1
ATOM 670 C CA . GLU A 1 86 ? 5.294 -1.549 -3.464 1.00 94.12 86 GLU A CA 1
ATOM 671 C C . GLU A 1 86 ? 4.712 -0.743 -2.313 1.00 94.12 86 GLU A C 1
ATOM 673 O O . GLU A 1 86 ? 5.418 -0.392 -1.368 1.00 94.12 86 GLU A O 1
ATOM 678 N N . ASN A 1 87 ? 3.411 -0.490 -2.381 1.00 94.94 87 ASN A N 1
ATOM 679 C CA . ASN A 1 87 ? 2.666 0.122 -1.303 1.00 94.94 87 ASN A CA 1
ATOM 680 C C . ASN A 1 87 ? 1.592 -0.846 -0.814 1.00 94.94 87 ASN A C 1
ATOM 682 O O . ASN A 1 87 ? 0.931 -1.506 -1.613 1.00 94.94 87 ASN A O 1
ATOM 686 N N . THR A 1 88 ? 1.401 -0.924 0.500 1.00 97.19 88 THR A N 1
ATOM 687 C CA . THR A 1 88 ? 0.329 -1.716 1.115 1.00 97.19 88 THR A CA 1
ATOM 688 C C . THR A 1 88 ? -0.511 -0.856 2.042 1.00 97.19 88 THR A C 1
ATOM 690 O O . THR A 1 88 ? -0.012 0.091 2.657 1.00 97.19 88 THR A O 1
ATOM 693 N N . TYR A 1 89 ? -1.793 -1.199 2.143 1.00 96.62 89 TYR A N 1
ATOM 694 C CA . TYR A 1 89 ? -2.782 -0.438 2.896 1.00 96.62 89 TYR A CA 1
ATOM 695 C C . TYR A 1 89 ? -3.617 -1.357 3.774 1.00 96.62 89 TYR A C 1
ATOM 697 O O . TYR A 1 89 ? -4.015 -2.452 3.365 1.00 96.62 89 TYR A O 1
ATOM 705 N N . LYS A 1 90 ? -3.923 -0.891 4.985 1.00 96.69 90 LYS A N 1
ATOM 706 C CA . LYS A 1 90 ? -4.883 -1.547 5.875 1.00 96.69 90 LYS A CA 1
ATOM 707 C C . LYS A 1 90 ? -5.998 -0.591 6.229 1.00 96.69 90 LYS A C 1
ATOM 709 O O . LYS A 1 90 ? -5.769 0.604 6.406 1.00 96.69 90 LYS A O 1
ATOM 714 N N . TYR A 1 91 ? -7.184 -1.155 6.392 1.00 93.75 91 TYR A N 1
ATOM 715 C CA . TYR A 1 91 ? -8.400 -0.415 6.680 1.00 93.75 91 TYR A CA 1
ATOM 716 C C . TYR A 1 91 ? -9.063 -0.945 7.947 1.00 93.75 91 TYR A C 1
ATOM 718 O O . TYR A 1 91 ? -8.950 -2.131 8.263 1.00 93.75 91 TYR A O 1
ATOM 726 N N . ASP A 1 92 ? -9.756 -0.068 8.664 1.00 91.88 92 ASP A N 1
ATOM 727 C CA . ASP A 1 92 ? -10.684 -0.472 9.714 1.00 91.88 92 ASP A CA 1
ATOM 728 C C . ASP A 1 92 ? -11.993 -1.041 9.124 1.00 91.88 92 ASP A C 1
ATOM 730 O O . ASP A 1 92 ? -12.210 -1.077 7.909 1.00 91.88 92 ASP A O 1
ATOM 734 N N . SER A 1 93 ? -12.904 -1.473 9.999 1.00 88.75 93 SER A N 1
ATOM 735 C CA . SER A 1 93 ? -14.220 -1.998 9.608 1.00 88.75 93 SER A CA 1
ATOM 736 C C . SER A 1 93 ? -15.131 -0.971 8.928 1.00 88.75 93 SER A C 1
ATOM 738 O O . SER A 1 93 ? -16.119 -1.360 8.308 1.00 88.75 93 SER A O 1
ATOM 740 N N . HIS A 1 94 ? -14.832 0.323 9.054 1.00 86.88 94 HIS A N 1
ATOM 741 C CA . HIS A 1 94 ? -15.583 1.417 8.438 1.00 86.88 94 HIS A CA 1
ATOM 742 C C . HIS A 1 94 ? -14.980 1.851 7.090 1.00 86.88 94 HIS A C 1
ATOM 744 O O . HIS A 1 94 ? -15.561 2.686 6.399 1.00 86.88 94 HIS A O 1
ATOM 750 N N . GLY A 1 95 ? -13.835 1.285 6.689 1.00 87.06 95 GLY A N 1
ATOM 751 C CA . GLY A 1 95 ? -13.132 1.638 5.456 1.00 87.06 95 GLY A CA 1
ATOM 752 C C . GLY A 1 95 ? -12.223 2.861 5.566 1.00 87.06 95 GLY A C 1
ATOM 753 O O . GLY A 1 95 ? -11.863 3.456 4.543 1.00 87.06 95 GLY A O 1
ATOM 754 N N . ASN A 1 96 ? -11.833 3.251 6.779 1.00 89.81 96 ASN A N 1
ATOM 755 C CA . ASN A 1 96 ? -10.792 4.250 6.999 1.00 89.81 96 ASN A CA 1
ATOM 756 C C . ASN A 1 96 ? -9.421 3.580 6.932 1.00 89.81 96 ASN A C 1
ATOM 758 O O . ASN A 1 96 ? -9.219 2.526 7.532 1.00 89.81 96 ASN A O 1
ATOM 762 N N . MET A 1 97 ? -8.475 4.179 6.210 1.00 93.62 97 MET A N 1
ATOM 763 C CA . MET A 1 97 ? -7.117 3.644 6.093 1.00 93.62 97 MET A CA 1
ATOM 764 C C . MET A 1 97 ? -6.358 3.873 7.397 1.00 93.62 97 MET A C 1
ATOM 766 O O . MET A 1 97 ? -6.035 5.003 7.723 1.00 93.62 97 MET A O 1
ATOM 770 N N . ILE A 1 98 ? -6.035 2.812 8.126 1.00 96.75 98 ILE A N 1
ATOM 771 C CA . ILE A 1 98 ? -5.342 2.886 9.421 1.00 96.75 98 ILE A CA 1
ATOM 772 C C . ILE A 1 98 ? -3.827 2.713 9.304 1.00 96.75 98 ILE A C 1
ATOM 774 O O . ILE A 1 98 ? -3.092 3.069 10.220 1.00 96.75 98 ILE A O 1
ATOM 778 N N . GLU A 1 99 ? -3.345 2.194 8.175 1.00 97.94 99 GLU A N 1
ATOM 779 C CA . GLU A 1 99 ? -1.919 2.005 7.917 1.00 97.94 99 GLU A CA 1
ATOM 780 C C . GLU A 1 99 ? -1.620 2.149 6.423 1.00 97.94 99 GLU A C 1
ATOM 782 O O . GLU A 1 99 ? -2.366 1.627 5.591 1.00 97.94 99 GLU A O 1
ATOM 787 N N . SER A 1 100 ? -0.508 2.813 6.096 1.00 97.25 100 SER A N 1
ATOM 788 C CA . SER A 1 100 ? 0.119 2.752 4.773 1.00 97.25 100 SER A CA 1
ATOM 789 C C . SER A 1 100 ? 1.606 2.439 4.909 1.00 97.25 100 SER A C 1
ATOM 791 O O . SER A 1 100 ? 2.308 3.042 5.722 1.00 97.25 100 SER A O 1
ATOM 793 N N . VAL A 1 101 ? 2.097 1.497 4.110 1.00 97.81 101 VAL A N 1
ATOM 794 C CA . VAL A 1 101 ? 3.525 1.183 3.999 1.00 97.81 101 VAL A CA 1
ATOM 795 C C . VAL A 1 101 ? 3.937 1.421 2.561 1.00 97.81 101 VAL A C 1
ATOM 797 O O . VAL A 1 101 ? 3.285 0.899 1.667 1.00 97.81 101 VAL A O 1
ATOM 800 N N . GLN A 1 102 ? 4.997 2.193 2.353 1.00 95.50 102 GLN A N 1
ATOM 801 C CA . GLN A 1 102 ? 5.597 2.453 1.050 1.00 95.50 102 GLN A CA 1
ATOM 802 C C . GLN A 1 102 ? 7.022 1.922 1.052 1.00 95.50 102 GLN A C 1
ATOM 804 O O . GLN A 1 102 ? 7.831 2.314 1.899 1.00 95.50 102 GLN A O 1
ATOM 809 N N . GLU A 1 103 ? 7.332 1.048 0.108 1.00 94.12 103 GLU A N 1
ATOM 810 C CA . GLU A 1 103 ? 8.651 0.464 -0.077 1.00 94.12 103 GLU A CA 1
ATOM 811 C C . GLU A 1 103 ? 9.144 0.754 -1.490 1.00 94.12 103 GLU A C 1
ATOM 813 O O . GLU A 1 103 ? 8.425 0.601 -2.475 1.00 94.12 103 GLU A O 1
ATOM 818 N N . ASN A 1 104 ? 10.396 1.186 -1.590 1.00 90.31 104 ASN A N 1
ATOM 819 C CA . ASN A 1 104 ? 11.062 1.397 -2.865 1.00 90.31 104 ASN A CA 1
ATOM 820 C C . ASN A 1 104 ? 12.386 0.635 -2.847 1.00 90.31 104 ASN A C 1
ATOM 822 O O . ASN A 1 104 ? 13.278 0.934 -2.046 1.00 90.31 104 ASN A O 1
ATOM 826 N N . SER A 1 105 ? 12.498 -0.370 -3.719 1.00 86.19 105 SER A N 1
ATOM 827 C CA . SER A 1 105 ? 13.664 -1.253 -3.764 1.00 86.19 105 SER A CA 1
ATOM 828 C C . SER A 1 105 ? 14.921 -0.548 -4.271 1.00 86.19 105 SER A C 1
ATOM 830 O O . SER A 1 105 ? 16.025 -0.902 -3.863 1.00 86.19 105 SER A O 1
ATOM 832 N N . TYR A 1 106 ? 14.768 0.480 -5.107 1.00 85.12 106 TYR A N 1
ATOM 833 C CA . TYR A 1 106 ? 15.883 1.234 -5.670 1.00 85.12 106 TYR A CA 1
ATOM 834 C C . TYR A 1 106 ? 16.546 2.137 -4.628 1.00 85.12 106 TYR A C 1
ATOM 836 O O . TYR A 1 106 ? 17.769 2.150 -4.507 1.00 85.12 106 TYR A O 1
ATOM 844 N N . SER A 1 107 ? 15.754 2.855 -3.831 1.00 86.62 107 SER A N 1
ATOM 845 C CA . SER A 1 107 ? 16.271 3.662 -2.719 1.00 86.62 107 SER A CA 1
ATOM 846 C C . SER A 1 107 ? 16.490 2.862 -1.433 1.00 86.62 107 SER A C 1
ATOM 848 O O . SER A 1 107 ? 17.003 3.423 -0.465 1.00 86.62 107 SER A O 1
ATOM 850 N N . CYS A 1 108 ? 16.093 1.583 -1.395 1.00 87.88 108 CYS A N 1
ATOM 851 C CA . CYS A 1 108 ? 16.052 0.763 -0.179 1.00 87.88 108 CYS A CA 1
ATOM 852 C C . CYS A 1 108 ? 15.324 1.488 0.973 1.00 87.88 108 CYS A C 1
ATOM 854 O O . CYS A 1 108 ? 15.725 1.436 2.136 1.00 87.88 108 CYS A O 1
ATOM 856 N N . SER A 1 109 ? 14.274 2.242 0.636 1.00 91.44 109 SER A N 1
ATOM 85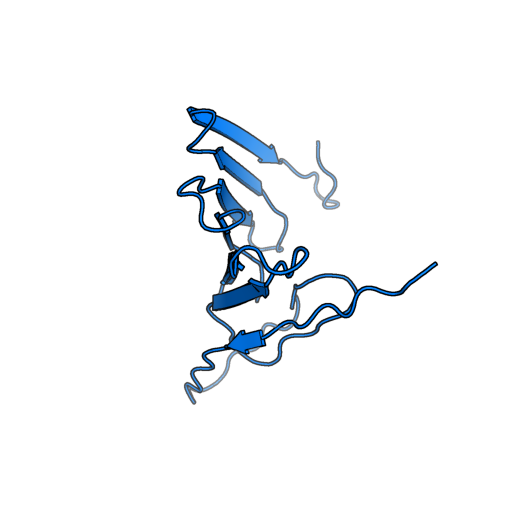7 C CA . SER A 1 109 ? 13.545 3.070 1.595 1.00 91.44 109 SER A CA 1
ATOM 858 C C . SER A 1 109 ? 12.212 2.439 1.941 1.00 91.44 109 SER A C 1
ATOM 860 O O . SER A 1 109 ? 11.476 2.018 1.047 1.00 91.44 109 SER A O 1
ATOM 862 N N . LYS A 1 110 ? 11.877 2.470 3.230 1.00 95.19 110 LYS A N 1
ATOM 863 C CA . LYS A 1 110 ? 10.577 2.076 3.758 1.00 95.19 110 LYS A CA 1
ATOM 864 C C . LYS A 1 110 ? 9.997 3.210 4.589 1.00 95.19 110 LYS A C 1
ATOM 866 O O . LYS A 1 110 ? 10.644 3.689 5.518 1.00 95.19 110 LYS A O 1
ATOM 871 N N . ILE A 1 111 ? 8.779 3.618 4.262 1.00 96.56 111 ILE A N 1
ATOM 872 C CA . ILE A 1 111 ? 8.008 4.610 5.009 1.00 96.56 111 ILE A CA 1
ATOM 873 C C . ILE A 1 111 ? 6.740 3.922 5.496 1.00 96.56 111 ILE A C 1
ATOM 875 O O . ILE A 1 111 ? 6.032 3.308 4.707 1.00 96.56 111 ILE A O 1
ATOM 879 N N . GLN A 1 112 ? 6.446 4.033 6.787 1.00 97.94 112 GLN A N 1
ATOM 880 C CA . GLN A 1 112 ? 5.214 3.524 7.378 1.00 97.94 112 GLN A CA 1
ATOM 881 C C . GLN A 1 112 ? 4.473 4.673 8.052 1.00 97.94 112 GLN A C 1
ATOM 883 O O . GLN A 1 112 ? 5.056 5.399 8.856 1.00 97.94 112 GLN A O 1
ATOM 888 N N . ASN A 1 113 ? 3.189 4.814 7.738 1.00 96.81 113 ASN A N 1
ATOM 889 C CA . ASN A 1 113 ? 2.283 5.745 8.394 1.00 96.81 113 ASN A CA 1
ATOM 890 C C . ASN A 1 113 ? 1.181 4.962 9.100 1.00 96.81 113 ASN A C 1
ATOM 892 O O . ASN A 1 113 ? 0.656 3.990 8.556 1.00 96.81 113 ASN A O 1
ATOM 896 N N . LEU A 1 114 ? 0.815 5.423 10.292 1.00 97.50 114 LEU A N 1
ATOM 897 C CA . LEU A 1 114 ? -0.323 4.934 11.059 1.00 97.50 114 LEU A CA 1
ATOM 898 C C . LEU A 1 114 ? -1.299 6.088 11.235 1.00 97.50 114 LEU A C 1
ATOM 900 O O . LEU A 1 114 ? -0.884 7.202 11.557 1.00 97.50 114 LEU A O 1
ATOM 904 N N . TYR A 1 115 ? -2.580 5.815 11.029 1.00 94.56 115 TYR A N 1
ATOM 905 C CA . TYR A 1 115 ? -3.634 6.813 11.127 1.00 94.56 115 TYR A CA 1
ATOM 906 C C . TYR A 1 115 ? -4.579 6.433 12.254 1.00 94.56 115 TYR A C 1
ATOM 908 O O . TYR A 1 115 ? -5.073 5.306 12.327 1.00 94.56 115 TYR A O 1
ATOM 916 N N . VAL A 1 116 ? -4.838 7.399 13.126 1.00 94.62 116 VAL A N 1
ATOM 917 C CA . VAL A 1 116 ? -5.856 7.297 14.164 1.00 94.62 116 VAL A CA 1
ATOM 918 C C . VAL A 1 116 ? -6.949 8.289 13.820 1.00 94.62 116 VAL A C 1
ATOM 920 O O . VAL A 1 116 ? -6.667 9.394 13.363 1.00 94.62 116 VAL A O 1
ATOM 923 N N . TYR A 1 117 ? -8.193 7.877 14.020 1.00 91.44 117 TYR A N 1
ATOM 924 C CA . TYR A 1 117 ? -9.361 8.675 13.694 1.00 91.44 117 TYR A CA 1
ATOM 925 C C . TYR A 1 117 ? -10.145 8.996 14.960 1.00 91.44 117 TYR A C 1
ATOM 927 O O . TYR A 1 117 ? -10.273 8.158 15.855 1.00 91.44 117 TYR A O 1
ATOM 935 N N . ASP A 1 118 ? -10.685 10.208 15.026 1.00 91.62 118 ASP A N 1
ATOM 936 C CA . ASP A 1 118 ? -11.717 10.540 15.997 1.00 91.62 118 ASP A CA 1
ATOM 937 C C . ASP A 1 118 ? -13.048 9.846 15.647 1.00 91.62 118 ASP A C 1
ATOM 939 O O . ASP A 1 118 ? -13.209 9.212 14.600 1.00 91.62 118 ASP A O 1
ATOM 943 N N . SER A 1 119 ? -14.045 9.984 16.522 1.00 91.12 119 SER A N 1
ATOM 944 C CA . SER A 1 119 ? -15.372 9.394 16.312 1.00 91.12 119 SER A CA 1
ATOM 945 C C . SER A 1 119 ? -16.128 9.957 15.102 1.00 91.12 119 SER A C 1
ATOM 947 O O . SER A 1 119 ? -17.161 9.408 14.733 1.00 91.12 119 SER A O 1
ATOM 949 N N . ASN A 1 120 ? -15.654 11.055 14.507 1.00 89.25 120 ASN A N 1
ATOM 950 C CA . ASN A 1 120 ? -16.228 11.664 13.309 1.00 89.25 120 ASN A CA 1
ATOM 951 C C . ASN A 1 120 ? -15.482 11.237 12.032 1.00 89.25 120 ASN A C 1
ATOM 953 O O . ASN A 1 120 ? -15.816 11.716 10.949 1.00 89.25 120 ASN A O 1
ATOM 957 N N . GLY A 1 121 ? -14.475 10.361 12.141 1.00 84.25 121 GLY A N 1
ATOM 958 C CA . GLY A 1 121 ? -13.672 9.903 11.008 1.00 84.25 121 GLY A CA 1
ATOM 959 C C . GLY A 1 121 ? -12.606 10.905 10.559 1.00 84.25 121 GLY A C 1
ATOM 960 O O . GLY A 1 121 ? -12.134 10.829 9.425 1.00 84.25 121 GLY A O 1
ATOM 961 N N . LYS A 1 122 ? -12.202 11.849 11.416 1.00 88.94 122 LYS A N 1
ATOM 962 C CA . LYS A 1 122 ? -11.100 12.778 11.138 1.00 88.94 122 LYS A CA 1
ATOM 963 C C . LYS A 1 122 ? -9.789 12.253 11.723 1.00 88.94 122 LYS A C 1
ATOM 965 O O . LYS A 1 122 ? -9.768 11.816 12.867 1.00 88.94 122 LYS A O 1
ATOM 970 N N . VAL A 1 123 ? -8.699 12.342 10.957 1.00 91.06 123 VAL A N 1
ATOM 971 C CA . VAL A 1 123 ? -7.349 11.971 11.424 1.00 91.06 123 VAL A CA 1
ATOM 972 C C . VAL A 1 123 ? -6.910 12.873 12.589 1.00 91.06 123 VAL A C 1
ATOM 974 O O . VAL A 1 123 ? -7.096 14.094 12.508 1.00 91.06 123 VAL A O 1
ATOM 977 N N . ILE A 1 124 ? -6.326 12.277 13.635 1.00 89.25 124 ILE A N 1
ATOM 978 C CA . ILE A 1 124 ? -5.770 12.952 14.824 1.00 89.25 124 ILE A CA 1
ATOM 979 C C . ILE A 1 124 ? -4.256 12.794 14.949 1.00 89.25 124 ILE A C 1
ATOM 981 O O . ILE A 1 124 ? -3.726 11.751 14.505 1.00 89.25 124 ILE A O 1
#

Foldseek 3Di:
DDDDDWDKDKDFDDDDDDDDDDDDADDADDDDPDGDDDQTAKIKIWTWDDDPPDDTFIKIKMFGADRRNDTQKIWIDGRPDPWMKIKGFDADPVRQTQKIWIATPVVRDIDIDGFDADPVRHTD

Radius of gyration: 17.71 Å; chains: 1; bounding box: 42×40×49 Å

pLDDT: mean 74.6, std 19.65, range [34.44, 97.94]